Protein AF-A0A562IA63-F1 (afdb_monomer_lite)

Radius of gyration: 10.43 Å; chains: 1; bounding box: 25×16×24 Å

Structure (mmCIF, N/CA/C/O backbone):
data_AF-A0A562IA63-F1
#
_entry.id   AF-A0A562IA63-F1
#
loop_
_atom_site.group_PDB
_atom_site.id
_atom_site.type_symbol
_atom_site.label_atom_id
_atom_site.label_alt_id
_atom_site.label_comp_id
_atom_site.label_asym_id
_atom_site.label_entity_id
_atom_site.label_seq_id
_atom_site.pdbx_PDB_ins_code
_atom_site.Cartn_x
_atom_site.Cartn_y
_atom_site.Cartn_z
_atom_site.occupancy
_atom_site.B_iso_or_equiv
_atom_site.auth_seq_id
_atom_site.auth_comp_id
_atom_site.auth_asym_id
_atom_site.auth_atom_id
_atom_site.pdbx_PDB_model_num
ATOM 1 N N . MET A 1 1 ? 4.505 8.189 0.190 1.00 89.12 1 MET A N 1
ATOM 2 C CA . MET A 1 1 ? 3.137 8.755 0.065 1.00 89.12 1 MET A CA 1
ATOM 3 C C . MET A 1 1 ? 2.222 8.039 1.053 1.00 89.12 1 MET A C 1
ATOM 5 O O . MET A 1 1 ? 2.516 6.891 1.368 1.00 89.12 1 MET A O 1
ATOM 9 N N . VAL A 1 2 ? 1.162 8.691 1.550 1.00 94.12 2 VAL A N 1
ATOM 10 C CA . VAL A 1 2 ? 0.181 8.066 2.457 1.00 94.12 2 VAL A CA 1
ATOM 11 C C . VAL A 1 2 ? -1.181 7.973 1.773 1.00 94.12 2 VAL A C 1
ATOM 13 O O . VAL A 1 2 ? -1.657 8.966 1.228 1.00 94.12 2 VAL A O 1
ATOM 16 N N . LEU A 1 3 ? -1.808 6.799 1.820 1.00 95.62 3 LEU A N 1
ATOM 17 C CA . LEU A 1 3 ? -3.182 6.571 1.384 1.00 95.62 3 LEU A CA 1
ATOM 18 C C . LEU A 1 3 ? -4.105 6.483 2.600 1.00 95.62 3 LEU A C 1
ATOM 20 O O . LEU A 1 3 ? -3.884 5.672 3.498 1.00 95.62 3 LEU A O 1
ATOM 24 N N . ASN A 1 4 ? -5.164 7.290 2.621 1.00 96.19 4 ASN A N 1
ATOM 25 C CA . ASN A 1 4 ? -6.244 7.108 3.582 1.00 96.19 4 ASN A CA 1
ATOM 26 C C . ASN A 1 4 ? -7.324 6.213 2.960 1.00 96.19 4 ASN A C 1
ATOM 28 O O . ASN A 1 4 ? -7.981 6.606 2.000 1.00 96.19 4 ASN A O 1
ATOM 32 N N . LEU A 1 5 ? -7.491 5.011 3.507 1.00 96.12 5 LEU A N 1
ATOM 33 C CA . LEU A 1 5 ? -8.456 4.008 3.058 1.00 96.12 5 LEU A CA 1
ATOM 34 C C . LEU A 1 5 ? -9.631 3.857 4.036 1.00 96.12 5 LEU A C 1
ATOM 36 O O . LEU A 1 5 ? -10.341 2.854 3.976 1.00 96.12 5 LEU A O 1
ATOM 40 N N . GLN A 1 6 ? -9.848 4.820 4.938 1.00 95.19 6 GLN A N 1
ATOM 41 C CA . GLN A 1 6 ? -10.911 4.747 5.945 1.00 95.19 6 GLN A CA 1
ATOM 42 C C . GLN A 1 6 ? -12.297 4.518 5.323 1.00 95.19 6 GLN A C 1
ATOM 44 O O . GLN A 1 6 ? -13.013 3.599 5.729 1.00 95.19 6 GLN A O 1
ATOM 49 N N . ASP A 1 7 ? -12.622 5.274 4.274 1.00 95.31 7 ASP A N 1
ATOM 50 C CA . ASP A 1 7 ? -13.908 5.174 3.570 1.00 95.31 7 ASP A CA 1
ATOM 51 C C . ASP A 1 7 ? -13.877 4.216 2.372 1.00 95.31 7 ASP A C 1
ATOM 53 O O . ASP A 1 7 ? -14.907 3.912 1.760 1.00 95.31 7 ASP A O 1
ATOM 57 N N . TRP A 1 8 ? -12.699 3.697 2.031 1.00 94.50 8 TRP A N 1
ATOM 58 C CA . TRP A 1 8 ? -12.537 2.806 0.895 1.00 94.50 8 TRP A CA 1
ATOM 59 C C . TRP A 1 8 ? -13.065 1.404 1.223 1.00 94.50 8 TRP A C 1
ATOM 61 O O . TRP A 1 8 ? -12.882 0.877 2.324 1.00 94.50 8 TRP A O 1
ATOM 71 N N . ARG A 1 9 ? -13.781 0.793 0.270 1.00 92.62 9 ARG A N 1
ATOM 72 C CA . ARG A 1 9 ? -14.386 -0.547 0.413 1.00 92.62 9 ARG A CA 1
ATOM 73 C C . ARG A 1 9 ? -13.772 -1.606 -0.503 1.00 92.62 9 ARG A C 1
ATOM 75 O O . ARG A 1 9 ? -14.317 -2.701 -0.583 1.00 92.62 9 ARG A O 1
ATOM 82 N N . GLY A 1 10 ? -12.702 -1.260 -1.214 1.00 91.38 10 GLY A N 1
ATOM 83 C CA . GLY A 1 10 ? -12.014 -2.184 -2.107 1.00 91.38 10 GLY A CA 1
ATOM 84 C C . GLY A 1 10 ? -11.127 -3.183 -1.366 1.00 91.38 10 GLY A C 1
ATOM 85 O O . GLY A 1 10 ? -10.999 -3.153 -0.142 1.00 91.38 10 GLY A O 1
ATOM 86 N N . ASP A 1 11 ? -10.529 -4.079 -2.142 1.00 92.06 11 ASP A N 1
ATOM 87 C CA . ASP A 1 11 ? -9.658 -5.143 -1.655 1.00 92.06 11 ASP A CA 1
ATOM 88 C C . ASP A 1 11 ? -8.188 -4.697 -1.641 1.00 92.06 11 ASP A C 1
ATOM 90 O O . ASP A 1 11 ? -7.638 -4.288 -2.666 1.00 92.06 11 ASP A O 1
ATOM 94 N N . LEU A 1 12 ? -7.531 -4.819 -0.485 1.00 92.56 12 LEU A N 1
ATOM 95 C CA . LEU A 1 12 ? -6.112 -4.502 -0.318 1.00 92.56 12 LEU A CA 1
ATOM 96 C C . LEU A 1 12 ? -5.208 -5.330 -1.242 1.00 92.56 12 LEU A C 1
ATOM 98 O O . LEU A 1 12 ? -4.192 -4.811 -1.701 1.00 92.56 12 LEU A O 1
ATOM 102 N N . ALA A 1 13 ? -5.572 -6.577 -1.557 1.00 93.81 13 ALA A N 1
ATOM 103 C CA . ALA A 1 13 ? -4.796 -7.389 -2.492 1.00 93.81 13 ALA A CA 1
ATOM 104 C C . ALA A 1 13 ? -4.884 -6.843 -3.926 1.00 93.81 13 ALA A C 1
ATOM 106 O O . ALA A 1 13 ? -3.881 -6.817 -4.639 1.00 93.81 13 ALA A O 1
ATOM 107 N N . ALA A 1 14 ? -6.050 -6.332 -4.332 1.00 94.62 14 ALA A N 1
ATOM 108 C CA . ALA A 1 14 ? -6.210 -5.651 -5.613 1.00 94.62 14 ALA A CA 1
ATOM 109 C C . ALA A 1 14 ? -5.412 -4.335 -5.678 1.00 94.62 14 ALA A C 1
ATOM 111 O O . ALA A 1 14 ? -4.825 -4.037 -6.715 1.00 94.62 14 ALA A O 1
ATOM 112 N N . LEU A 1 15 ? -5.330 -3.580 -4.573 1.00 93.81 15 LEU A N 1
ATOM 113 C CA . LEU A 1 15 ? -4.492 -2.375 -4.489 1.00 93.81 15 LEU A CA 1
ATOM 114 C C . LEU A 1 15 ? -2.998 -2.704 -4.598 1.00 93.81 15 LEU A C 1
ATOM 116 O O . LEU A 1 15 ? -2.288 -2.038 -5.347 1.00 93.81 15 LEU A O 1
ATOM 120 N N . GLN A 1 16 ? -2.530 -3.742 -3.896 1.00 94.88 16 GLN A N 1
ATOM 121 C CA . GLN A 1 16 ? -1.158 -4.240 -4.041 1.00 94.88 16 GLN A CA 1
ATOM 122 C C . GLN A 1 16 ? -0.881 -4.615 -5.501 1.00 94.88 16 GLN A C 1
ATOM 124 O O . GLN A 1 16 ? 0.094 -4.142 -6.074 1.00 94.88 16 GLN A O 1
ATOM 129 N N . LYS A 1 17 ? -1.777 -5.389 -6.129 1.00 95.62 17 LYS A N 1
ATOM 130 C CA . LYS A 1 17 ? -1.636 -5.790 -7.531 1.00 95.62 17 LYS A CA 1
ATOM 131 C C . LYS A 1 17 ? -1.579 -4.593 -8.481 1.00 95.62 17 LYS A C 1
A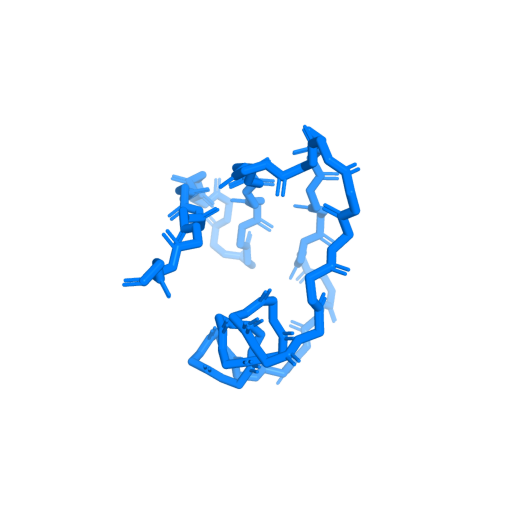TOM 133 O O . LYS A 1 17 ? -0.732 -4.574 -9.362 1.00 95.62 17 LYS A O 1
ATOM 138 N N . GLN A 1 18 ? -2.442 -3.592 -8.306 1.00 93.38 18 GLN A N 1
ATOM 139 C CA . GLN A 1 18 ? -2.395 -2.369 -9.111 1.00 93.38 18 GLN A CA 1
ATOM 140 C C . GLN A 1 18 ? -1.038 -1.669 -8.971 1.00 93.38 18 GLN A C 1
ATOM 142 O O . GLN A 1 18 ? -0.481 -1.219 -9.968 1.00 93.38 18 GLN A O 1
ATOM 147 N N . PHE A 1 19 ? -0.521 -1.562 -7.745 1.00 93.75 19 PHE A N 1
ATOM 148 C CA . PHE A 1 19 ? 0.748 -0.890 -7.487 1.00 93.75 19 PHE A CA 1
ATOM 149 C C . PHE A 1 19 ? 1.951 -1.651 -8.061 1.00 93.75 19 PHE A C 1
ATOM 151 O O . PHE A 1 19 ? 2.892 -1.025 -8.545 1.00 93.75 19 PHE A O 1
ATOM 158 N N . ASP A 1 20 ? 1.891 -2.982 -8.052 1.00 94.06 20 ASP A N 1
ATOM 159 C CA . ASP A 1 20 ? 2.896 -3.843 -8.676 1.00 94.06 20 ASP A CA 1
ATOM 160 C C . ASP A 1 20 ? 2.830 -3.764 -10.215 1.00 94.06 20 ASP A C 1
ATOM 162 O O . ASP A 1 20 ? 3.851 -3.586 -10.874 1.00 94.06 20 ASP A O 1
ATOM 166 N N . ASP A 1 21 ? 1.627 -3.832 -10.794 1.00 95.50 21 ASP A N 1
ATOM 167 C CA . ASP A 1 21 ? 1.409 -3.870 -12.247 1.00 95.50 21 ASP A CA 1
ATOM 168 C C . ASP A 1 21 ? 1.628 -2.506 -12.938 1.00 95.50 21 ASP A C 1
ATOM 170 O O . ASP A 1 21 ? 1.940 -2.460 -14.130 1.00 95.50 21 ASP A O 1
ATOM 174 N N . TRP A 1 22 ? 1.422 -1.392 -12.224 1.00 94.38 22 TRP A N 1
ATOM 175 C CA . TRP A 1 22 ? 1.474 -0.027 -12.769 1.00 94.38 22 TRP A CA 1
ATOM 176 C C . TRP A 1 22 ? 2.530 0.799 -12.032 1.00 94.38 22 TRP A C 1
ATOM 178 O O . TRP A 1 22 ? 2.195 1.621 -11.169 1.00 94.38 22 TRP A O 1
ATOM 188 N N . PRO A 1 23 ? 3.820 0.596 -12.353 1.00 90.12 23 PRO A N 1
ATOM 189 C CA . PRO A 1 23 ? 4.895 1.254 -11.640 1.00 90.12 23 PRO A CA 1
ATOM 190 C C . PRO A 1 23 ? 4.850 2.764 -11.871 1.00 90.12 23 PRO A C 1
ATOM 192 O O . PRO A 1 23 ? 4.845 3.253 -13.001 1.00 90.12 23 PRO A O 1
ATOM 195 N N . ILE A 1 24 ? 4.881 3.508 -10.770 1.00 90.56 24 ILE A N 1
ATOM 196 C CA . ILE A 1 24 ? 5.152 4.942 -10.784 1.00 90.56 24 ILE A CA 1
ATOM 197 C C . ILE A 1 24 ? 6.655 5.105 -10.57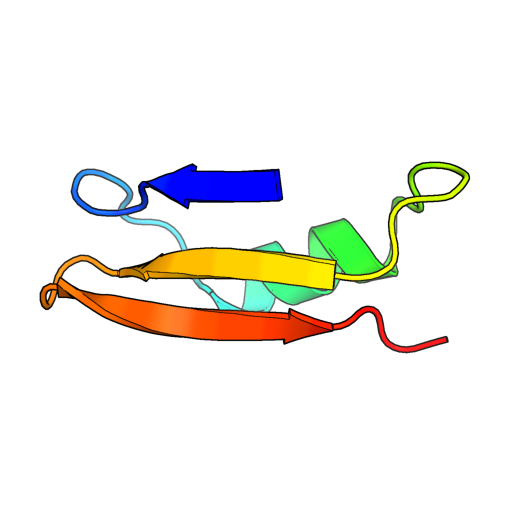8 1.00 90.56 24 ILE A C 1
ATOM 199 O O . ILE A 1 24 ? 7.221 4.593 -9.606 1.00 90.56 24 ILE A O 1
ATOM 203 N N . GLU A 1 25 ? 7.311 5.794 -11.508 1.00 91.81 25 GLU A N 1
ATOM 204 C CA . GLU A 1 25 ? 8.752 6.007 -11.446 1.00 91.81 25 GLU A CA 1
ATOM 205 C C . GLU A 1 25 ? 9.144 6.652 -10.105 1.00 91.81 25 GLU A C 1
ATOM 207 O O . GLU A 1 25 ? 8.471 7.550 -9.598 1.00 91.81 25 GLU A O 1
ATOM 212 N N . HIS A 1 26 ? 10.210 6.135 -9.493 1.00 91.50 26 HIS A N 1
ATOM 213 C CA . HIS A 1 26 ? 10.717 6.532 -8.171 1.00 91.50 26 HIS A CA 1
AT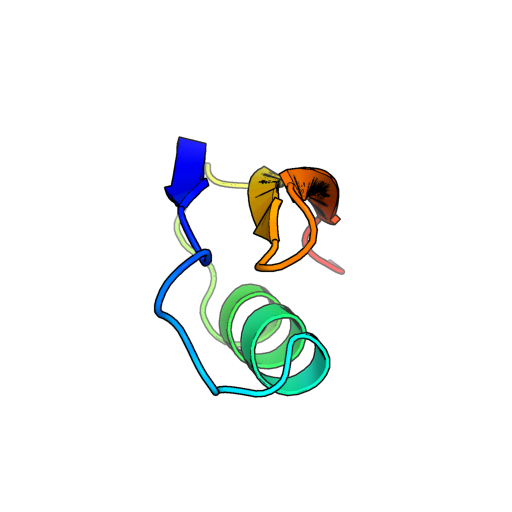OM 214 C C . HIS A 1 26 ? 9.797 6.288 -6.957 1.00 91.50 26 HIS A C 1
ATOM 216 O O . HIS A 1 26 ? 10.231 6.530 -5.828 1.00 91.50 26 HIS A O 1
ATOM 222 N N . LEU A 1 27 ? 8.590 5.737 -7.124 1.00 92.06 27 LEU A N 1
ATOM 223 C CA . LEU A 1 27 ? 7.711 5.380 -6.009 1.00 92.06 27 LEU A CA 1
ATOM 224 C C . LEU A 1 27 ? 7.798 3.882 -5.697 1.00 92.06 27 LEU A C 1
ATOM 226 O O . LEU A 1 27 ? 7.314 3.045 -6.454 1.00 92.06 27 LEU A O 1
ATOM 230 N N . LYS A 1 28 ? 8.420 3.548 -4.563 1.00 91.75 28 LYS A N 1
ATOM 231 C CA . LYS A 1 28 ? 8.652 2.153 -4.138 1.00 91.75 28 LYS A CA 1
ATOM 232 C C . LYS A 1 28 ? 7.750 1.686 -2.996 1.00 91.75 28 LYS A C 1
ATOM 234 O O . LYS A 1 28 ? 7.558 0.488 -2.814 1.00 91.75 28 LYS A O 1
ATOM 239 N N . GLU A 1 29 ? 7.210 2.628 -2.226 1.00 94.31 29 GLU A N 1
ATOM 240 C CA . GLU A 1 29 ? 6.502 2.334 -0.985 1.00 94.31 29 GLU A CA 1
ATOM 241 C C . GLU A 1 29 ? 5.332 3.295 -0.751 1.00 94.31 29 GLU A C 1
ATOM 243 O O . GLU A 1 29 ? 5.430 4.514 -0.960 1.00 94.31 29 GLU A O 1
ATOM 248 N N . LEU A 1 30 ? 4.235 2.724 -0.256 1.00 94.56 30 LEU A N 1
ATOM 249 C CA . LEU A 1 30 ? 3.054 3.425 0.223 1.00 94.56 30 LEU A CA 1
ATOM 250 C C . LEU A 1 30 ? 2.796 3.044 1.682 1.00 94.56 30 LEU A C 1
ATOM 252 O O . LEU A 1 30 ? 2.796 1.866 2.029 1.00 94.56 30 LEU A O 1
ATOM 256 N N . ALA A 1 31 ? 2.490 4.032 2.517 1.00 96.56 31 ALA A N 1
ATOM 257 C CA . ALA A 1 31 ? 1.834 3.780 3.795 1.00 96.56 31 ALA A CA 1
ATOM 258 C C . ALA A 1 31 ? 0.320 3.921 3.601 1.00 96.56 31 ALA A C 1
ATOM 260 O O . ALA A 1 31 ? -0.124 4.856 2.935 1.00 96.56 31 ALA A O 1
ATOM 261 N N . ALA A 1 32 ? -0.481 3.029 4.175 1.00 96.75 32 ALA A N 1
ATOM 262 C CA . ALA A 1 32 ? -1.934 3.096 4.087 1.00 96.75 32 ALA A CA 1
ATOM 263 C C . ALA A 1 32 ? -2.579 3.026 5.471 1.00 96.75 32 ALA A C 1
ATOM 265 O O . ALA A 1 32 ? -2.260 2.143 6.264 1.00 96.75 32 ALA A O 1
ATOM 266 N N . VAL A 1 33 ? -3.513 3.937 5.742 1.00 97.06 33 VAL A N 1
ATOM 267 C CA . VAL A 1 33 ? -4.390 3.888 6.917 1.00 97.06 33 VAL A CA 1
ATOM 268 C C . VAL A 1 33 ? -5.652 3.134 6.522 1.00 97.06 33 VAL A C 1
ATOM 270 O O . VAL A 1 33 ? -6.427 3.602 5.694 1.00 97.06 33 VAL A O 1
ATOM 273 N N . THR A 1 34 ? -5.849 1.950 7.084 1.00 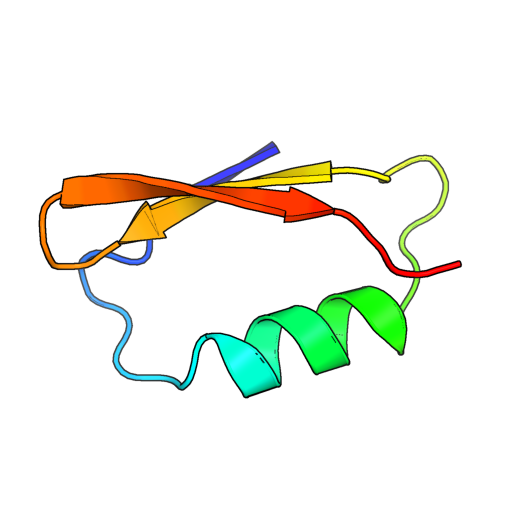95.00 34 THR A N 1
ATOM 274 C CA . THR A 1 34 ? -7.003 1.086 6.797 1.00 95.00 34 THR A CA 1
ATOM 275 C C . THR A 1 34 ? -8.270 1.561 7.517 1.00 95.00 34 THR A C 1
ATOM 277 O O . THR A 1 34 ? -8.219 2.416 8.403 1.00 95.00 34 THR A O 1
ATOM 280 N N . ARG A 1 35 ? -9.425 0.958 7.201 1.00 93.25 35 ARG A N 1
ATOM 281 C CA . ARG A 1 35 ? -10.695 1.244 7.896 1.00 93.25 35 ARG A CA 1
ATOM 282 C C . ARG A 1 35 ? -10.635 1.021 9.407 1.00 93.25 35 ARG A C 1
ATOM 284 O O . ARG A 1 35 ? -11.283 1.753 10.145 1.00 93.25 35 ARG A O 1
ATOM 291 N N . SER A 1 36 ? -9.864 0.041 9.878 1.00 94.31 36 SER A N 1
ATOM 292 C CA . SER A 1 36 ? -9.683 -0.191 11.318 1.00 94.31 36 SER A CA 1
ATOM 293 C C . SER A 1 36 ? -8.765 0.839 11.985 1.00 94.31 36 SER A C 1
ATOM 295 O O . SER A 1 36 ? -8.554 0.773 13.191 1.00 94.31 36 SER A O 1
ATOM 297 N N . GLY A 1 37 ? -8.193 1.770 11.216 1.00 94.25 37 GLY A N 1
ATOM 298 C CA . GLY A 1 37 ? -7.175 2.708 11.678 1.00 94.25 37 GLY A CA 1
ATOM 299 C C . GLY A 1 37 ? -5.765 2.116 11.713 1.00 94.25 37 GLY A C 1
ATOM 300 O O . GLY A 1 37 ? -4.826 2.828 12.055 1.00 94.25 37 GLY A O 1
ATOM 301 N N . ALA A 1 38 ? -5.582 0.842 11.340 1.00 96.31 38 ALA A N 1
ATOM 302 C CA . ALA A 1 38 ? -4.252 0.246 11.262 1.00 96.31 38 ALA A CA 1
ATOM 303 C C . ALA A 1 38 ? -3.447 0.865 10.114 1.00 96.31 38 ALA A C 1
ATOM 305 O O . ALA A 1 38 ? -3.982 1.053 9.017 1.00 96.31 38 ALA A O 1
ATOM 306 N N . ILE A 1 39 ? -2.164 1.131 10.366 1.00 96.00 39 ILE A N 1
ATOM 307 C CA . ILE A 1 39 ? -1.205 1.563 9.350 1.00 96.00 39 ILE A CA 1
ATOM 308 C C . ILE A 1 39 ? -0.504 0.325 8.800 1.00 96.00 39 ILE A C 1
ATOM 310 O O . ILE A 1 39 ? 0.078 -0.447 9.561 1.00 96.00 39 ILE A O 1
ATOM 314 N N . ILE A 1 40 ? -0.551 0.150 7.484 1.00 95.38 40 ILE A N 1
ATOM 315 C CA . ILE A 1 40 ? 0.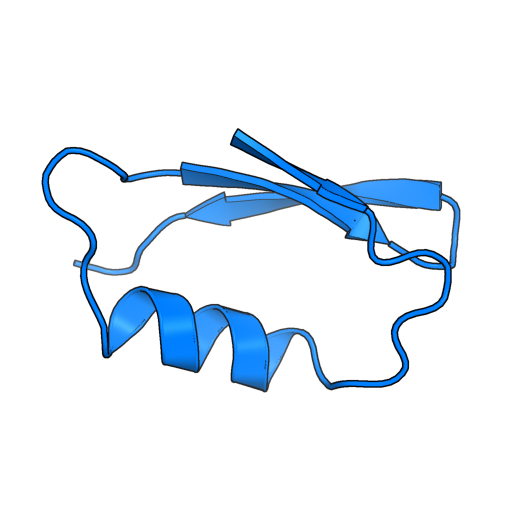164 -0.910 6.770 1.00 95.38 40 ILE A CA 1
ATOM 316 C C . ILE A 1 40 ? 1.129 -0.300 5.756 1.00 95.38 40 ILE A C 1
ATOM 318 O O . ILE A 1 40 ? 0.893 0.796 5.246 1.00 95.38 40 ILE A O 1
ATOM 322 N N . GLN A 1 41 ? 2.196 -1.027 5.442 1.00 95.88 41 GLN A N 1
ATOM 323 C CA . GLN A 1 41 ? 3.075 -0.711 4.322 1.00 95.88 41 GLN A CA 1
ATOM 324 C C . GLN A 1 41 ? 2.709 -1.583 3.124 1.00 95.88 41 GLN A C 1
ATOM 326 O O . GLN A 1 41 ? 2.509 -2.790 3.253 1.00 95.88 41 GLN A O 1
ATOM 331 N N . ILE A 1 42 ? 2.641 -0.954 1.959 1.00 94.38 42 ILE A N 1
ATOM 332 C CA . ILE A 1 42 ? 2.500 -1.603 0.662 1.00 94.38 42 ILE A CA 1
ATOM 333 C C . ILE A 1 42 ? 3.797 -1.299 -0.077 1.00 94.38 42 ILE A C 1
ATOM 335 O O . ILE A 1 42 ? 4.044 -0.169 -0.504 1.00 94.38 42 ILE A O 1
ATOM 339 N N . VAL A 1 43 ? 4.656 -2.309 -0.151 1.00 94.81 43 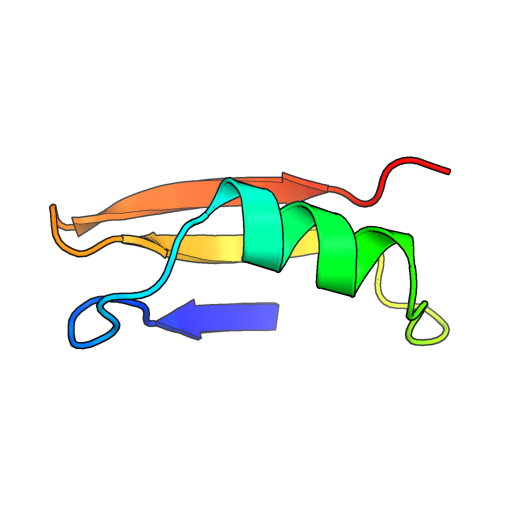VAL A N 1
ATOM 340 C CA . VAL A 1 43 ? 5.938 -2.246 -0.853 1.00 94.81 43 VAL A CA 1
ATOM 341 C C . VAL A 1 43 ? 5.748 -2.915 -2.200 1.00 94.81 43 VAL A C 1
ATOM 343 O O . VAL A 1 43 ? 5.106 -3.967 -2.284 1.00 94.81 43 VAL A O 1
ATOM 346 N N . ARG A 1 44 ? 6.282 -2.295 -3.249 1.00 89.88 44 ARG A N 1
ATOM 347 C CA . ARG A 1 44 ? 6.229 -2.879 -4.583 1.00 89.88 44 ARG A CA 1
ATOM 348 C C . ARG A 1 44 ? 7.016 -4.187 -4.617 1.00 89.88 44 ARG A C 1
ATOM 350 O O . ARG A 1 44 ? 8.093 -4.286 -4.027 1.00 89.88 44 ARG A O 1
ATOM 357 N N . ARG A 1 45 ? 6.468 -5.179 -5.307 1.00 87.31 45 ARG A N 1
ATOM 358 C CA . ARG A 1 45 ? 7.134 -6.454 -5.572 1.00 87.31 45 ARG A CA 1
ATOM 359 C C . ARG A 1 45 ? 7.783 -6.366 -6.947 1.00 87.31 45 ARG A C 1
ATOM 361 O O . ARG A 1 45 ? 7.107 -6.533 -7.956 1.00 87.31 45 ARG A O 1
ATOM 368 N N . ASP A 1 46 ? 9.058 -5.990 -6.945 1.00 71.38 46 ASP A N 1
ATOM 369 C CA . ASP A 1 46 ? 9.919 -5.973 -8.134 1.00 71.38 46 ASP A CA 1
ATOM 370 C C . ASP A 1 46 ? 10.081 -7.379 -8.741 1.00 71.38 46 ASP A C 1
ATOM 372 O O . ASP A 1 46 ? 10.168 -8.355 -7.954 1.00 71.38 46 ASP A O 1
#

Organism: Micromonospora olivasterospora (NCBI:txid1880)

Sequence (46 aa):
MVLNLQDWRGDLAALQKQFDDWPIEHLKELAAVTRSGAIIQIVRRD

Secondary structure (DSSP, 8-state):
-EEE-SS--S-HHHHHHHHHHSPPTT--EEEEE-TTS-EEEEE---

Foldseek 3Di:
DEAECLVPDDDPVVVLVCCQVPPDPPDFWYWYQHVVRDIDIRGHDD

pLDDT: mean 93.34, std 3.91, range [71.38, 97.06]